Protein AF-A0A914DC78-F1 (afdb_monomer_lite)

Organism: NCBI:txid290746

Secondary structure (DSSP, 8-state):
----------------TTGGGSEE--GGG-PBEEEEETTTTEEEEE-SS---TTPPPEE---S--HHHHHHHHS---SS--TT---PPP-

pLDDT: mean 90.12, std 12.07, range [42.78, 97.88]

InterPro domains:
  IPR046341 SET domain superfamily [SSF82199] (10-79)
  IPR050600 SETD3/SETD6 methyltransferase [PTHR13271] (12-87)

Radius of gyration: 17.68 Å; chains: 1; bounding box: 26×50×57 Å

Sequence (90 aa):
MDGENELQTRMVPSLIPFMDLANHARKSTNPGSVYFDVETDSVDLQLKSSVDSGTEIFIYYGARTNRKFFVHNGFVPEEVNPDDFYELRL

Foldseek 3Di:
DDPPPPPPDDDDDDDDPPVVPAAADDVVVVAWDWDQDPVVRDIDTDGPDDDDPPDGGHDHPDLDAQVCCCPPVVDGDPDDRPSHDDDDDD

Structure (mmCIF, N/CA/C/O backbone):
data_AF-A0A914DC78-F1
#
_entry.id   AF-A0A914DC78-F1
#
loop_
_atom_site.group_PDB
_atom_site.id
_ato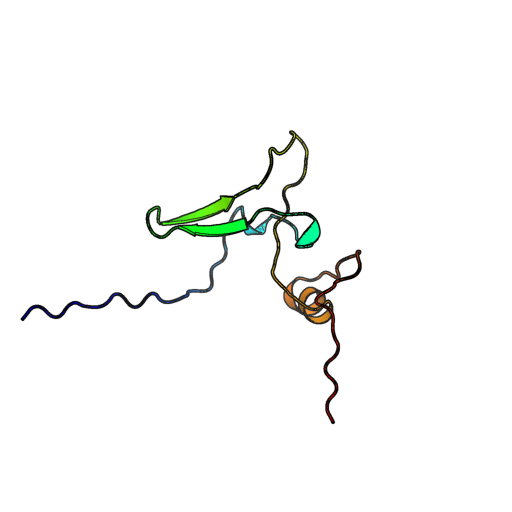m_site.type_symbol
_atom_site.label_atom_id
_atom_site.label_alt_id
_atom_site.label_comp_id
_atom_site.label_asym_id
_atom_site.label_entity_id
_atom_site.label_seq_id
_atom_site.pdbx_PDB_ins_code
_atom_site.Cartn_x
_atom_site.Cartn_y
_atom_site.Cartn_z
_atom_site.occupancy
_atom_site.B_iso_or_equiv
_atom_site.auth_seq_id
_atom_site.auth_comp_id
_atom_site.auth_asym_id
_atom_site.auth_atom_id
_atom_site.pdbx_PDB_model_num
ATOM 1 N N . MET A 1 1 ? -12.818 -8.133 44.706 1.00 42.78 1 MET A N 1
ATOM 2 C CA . MET A 1 1 ? -11.789 -8.663 43.788 1.00 42.78 1 MET A CA 1
ATOM 3 C C . MET A 1 1 ? -12.401 -8.514 42.423 1.00 42.78 1 MET A C 1
ATOM 5 O O . MET A 1 1 ? -13.095 -9.409 41.958 1.00 42.78 1 MET A O 1
ATOM 9 N N . ASP A 1 2 ? -12.277 -7.305 41.896 1.00 46.19 2 ASP A N 1
ATOM 10 C CA . ASP A 1 2 ? -12.899 -6.919 40.642 1.00 46.19 2 ASP A CA 1
ATOM 11 C C . ASP A 1 2 ? -11.995 -7.468 39.546 1.00 46.19 2 ASP A C 1
ATOM 13 O O . ASP A 1 2 ? -10.822 -7.113 39.462 1.00 46.19 2 ASP A O 1
ATOM 17 N N . GLY A 1 3 ? -12.504 -8.461 38.818 1.00 51.09 3 GLY A N 1
ATOM 18 C CA . GLY A 1 3 ? -11.793 -9.058 37.701 1.00 51.09 3 GLY A CA 1
ATOM 19 C C . GLY A 1 3 ? -11.644 -8.008 36.616 1.00 51.09 3 GLY A C 1
ATOM 20 O O . GLY A 1 3 ? -12.627 -7.656 35.965 1.00 51.09 3 GLY A O 1
ATOM 21 N N . GLU A 1 4 ? -10.428 -7.496 36.452 1.00 54.47 4 GLU A N 1
ATOM 22 C CA . GLU A 1 4 ? -10.045 -6.712 35.288 1.00 54.47 4 GLU A CA 1
ATOM 23 C C . GLU A 1 4 ? -10.292 -7.579 34.052 1.00 54.47 4 GLU A C 1
ATOM 25 O O . GLU A 1 4 ? -9.608 -8.568 33.793 1.00 54.47 4 GLU A O 1
ATOM 30 N N . ASN A 1 5 ? -11.362 -7.255 33.333 1.00 54.88 5 ASN A N 1
ATOM 31 C CA . ASN A 1 5 ? -11.650 -7.839 32.041 1.00 54.88 5 ASN A CA 1
ATOM 32 C C . ASN A 1 5 ? -10.665 -7.192 31.064 1.00 54.88 5 ASN A C 1
ATOM 34 O O . ASN A 1 5 ? -10.928 -6.103 30.553 1.00 54.88 5 ASN A O 1
ATOM 38 N N . GLU A 1 6 ? -9.493 -7.806 30.890 1.00 58.72 6 GLU A N 1
ATOM 39 C CA . GLU A 1 6 ? -8.534 -7.407 29.863 1.00 58.72 6 GLU A CA 1
ATOM 40 C C . GLU A 1 6 ? -9.265 -7.407 28.516 1.00 58.72 6 GLU A C 1
ATOM 42 O O . GLU A 1 6 ? -9.627 -8.458 27.979 1.00 58.72 6 GLU A O 1
ATOM 47 N N . LEU A 1 7 ? -9.527 -6.215 27.975 1.00 60.25 7 LEU A N 1
ATOM 48 C CA . LEU A 1 7 ? -10.018 -6.054 26.614 1.00 60.25 7 LEU A CA 1
ATOM 49 C C . LEU A 1 7 ? -8.947 -6.624 25.682 1.00 60.25 7 LEU A C 1
ATOM 51 O O . LEU A 1 7 ? -7.969 -5.957 25.358 1.00 60.25 7 LEU A O 1
ATOM 55 N N . GLN A 1 8 ? -9.105 -7.883 25.272 1.00 62.22 8 GLN A N 1
ATOM 56 C CA . GLN A 1 8 ? -8.254 -8.471 24.249 1.00 62.22 8 GLN A CA 1
ATOM 57 C C . GLN A 1 8 ? -8.424 -7.669 22.959 1.00 62.22 8 GLN A C 1
ATOM 59 O O . GLN A 1 8 ? -9.466 -7.739 22.302 1.00 62.22 8 GLN A O 1
ATOM 64 N N . THR A 1 9 ? -7.385 -6.928 22.578 1.00 70.56 9 THR A N 1
ATOM 65 C CA . THR A 1 9 ? -7.323 -6.243 21.289 1.00 70.56 9 THR A CA 1
ATOM 66 C C . THR A 1 9 ? -7.360 -7.287 20.178 1.00 70.56 9 THR A C 1
ATOM 68 O O . THR A 1 9 ? -6.377 -7.979 19.907 1.00 70.56 9 THR A O 1
ATOM 71 N N . ARG A 1 10 ? -8.522 -7.436 19.537 1.00 85.56 10 ARG A N 1
ATOM 72 C CA . ARG A 1 10 ? -8.702 -8.345 18.406 1.00 85.56 10 ARG A CA 1
ATOM 73 C C . ARG A 1 10 ? -8.480 -7.585 17.106 1.00 85.56 10 ARG A C 1
ATOM 75 O O . ARG A 1 10 ? -9.217 -6.656 16.803 1.00 85.56 10 ARG A O 1
ATOM 82 N N . MET A 1 11 ? -7.527 -8.038 16.297 1.00 89.81 11 MET A N 1
ATOM 83 C CA . MET A 1 11 ? -7.377 -7.552 14.924 1.00 89.81 11 MET A CA 1
ATOM 84 C C . MET A 1 11 ? -8.579 -8.002 14.083 1.00 89.81 11 MET A C 1
ATOM 86 O O . MET A 1 11 ? -8.870 -9.198 13.997 1.00 89.81 11 MET A O 1
ATOM 90 N N . VAL A 1 12 ? -9.276 -7.052 13.459 1.00 92.06 12 VAL A N 1
ATOM 91 C CA . VAL A 1 12 ? -10.419 -7.313 12.574 1.00 92.06 12 VAL A CA 1
ATOM 92 C C . VAL A 1 12 ? -10.077 -6.824 11.165 1.00 92.06 12 VAL A C 1
ATOM 94 O O . VAL A 1 12 ? -9.708 -5.662 11.013 1.00 92.06 12 VAL A O 1
ATOM 97 N N . PRO A 1 13 ? -10.170 -7.679 10.129 1.00 93.44 13 PRO A N 1
ATOM 98 C CA . PRO A 1 13 ? -10.064 -7.227 8.746 1.00 93.44 13 PRO A CA 1
ATOM 99 C C . PRO A 1 13 ? -11.232 -6.301 8.395 1.00 93.44 13 PRO A C 1
ATOM 101 O O . PRO A 1 13 ? -12.388 -6.668 8.609 1.00 93.44 13 PRO A O 1
ATOM 104 N N . SER A 1 14 ? -10.925 -5.145 7.814 1.00 94.44 14 SER A N 1
ATOM 105 C CA . SER A 1 14 ? -11.900 -4.104 7.479 1.00 94.44 14 SER A CA 1
ATOM 106 C C . SER A 1 14 ? -11.603 -3.515 6.103 1.00 94.44 14 SER A C 1
ATOM 108 O O . SER A 1 14 ? -10.459 -3.535 5.653 1.00 94.44 14 SER A O 1
ATOM 110 N N . LEU A 1 15 ? -12.638 -2.981 5.455 1.00 96.06 15 LEU A N 1
ATOM 111 C CA . LEU A 1 15 ? -12.488 -2.057 4.331 1.00 96.06 15 LEU A CA 1
ATOM 112 C C . LEU A 1 15 ? -12.442 -0.639 4.898 1.00 96.06 15 LEU A C 1
ATOM 114 O O . LEU A 1 15 ? -13.238 -0.324 5.786 1.00 96.06 15 LEU A O 1
ATOM 118 N N . ILE A 1 16 ? -11.532 0.196 4.405 1.00 96.56 16 ILE A N 1
ATOM 119 C CA . ILE A 1 16 ? -11.322 1.559 4.894 1.00 96.56 16 ILE A CA 1
ATOM 120 C C . ILE A 1 16 ? -11.640 2.520 3.740 1.00 96.56 16 ILE A C 1
ATOM 122 O O . ILE A 1 16 ? -10.773 2.811 2.909 1.00 96.56 16 ILE A O 1
ATOM 126 N N . PRO A 1 17 ? -12.888 3.027 3.658 1.00 95.06 17 PRO A N 1
ATOM 127 C CA . PRO A 1 17 ? -13.281 3.973 2.622 1.00 95.06 17 PRO A CA 1
ATOM 128 C C . PRO A 1 17 ? -12.330 5.167 2.565 1.00 95.06 17 PRO A C 1
ATOM 130 O O . PRO A 1 17 ? -11.780 5.577 3.585 1.00 95.06 17 PRO A O 1
ATOM 133 N N . PHE A 1 18 ? -12.171 5.742 1.372 1.00 92.69 18 PHE A N 1
ATOM 134 C CA . PHE A 1 18 ? -11.225 6.820 1.063 1.00 92.69 18 PHE A CA 1
ATOM 135 C C . PHE A 1 18 ? -9.745 6.405 1.127 1.00 92.69 18 PHE A C 1
ATOM 137 O O . PHE A 1 18 ? -9.037 6.610 0.146 1.00 92.69 18 PHE A O 1
ATOM 144 N N . MET A 1 19 ? -9.290 5.759 2.204 1.00 94.88 19 MET A N 1
ATOM 145 C CA . MET A 1 19 ? -7.906 5.280 2.322 1.00 94.88 19 MET A CA 1
ATOM 146 C C . MET A 1 19 ? -7.574 4.206 1.282 1.00 94.88 19 MET A C 1
ATOM 148 O O . MET A 1 19 ? -6.514 4.255 0.663 1.00 94.88 19 MET A O 1
ATOM 152 N N . ASP A 1 20 ? -8.506 3.281 1.036 1.00 95.31 20 ASP A N 1
ATOM 153 C CA . ASP A 1 20 ? -8.341 2.183 0.073 1.00 95.31 20 ASP A CA 1
ATOM 154 C C . ASP A 1 20 ? -8.215 2.663 -1.391 1.00 95.31 20 ASP A C 1
ATOM 156 O O . ASP A 1 20 ? -7.929 1.860 -2.277 1.00 95.31 20 ASP A O 1
ATOM 160 N N . LEU A 1 21 ? -8.408 3.962 -1.665 1.00 96.25 21 LEU A N 1
ATOM 161 C CA . LEU A 1 21 ? -8.151 4.559 -2.982 1.00 96.25 21 LEU A CA 1
ATOM 162 C C . LEU A 1 21 ? -6.667 4.864 -3.224 1.00 96.25 21 LEU A C 1
ATOM 164 O O . LEU A 1 21 ? -6.276 5.057 -4.373 1.00 96.25 21 LEU A O 1
ATOM 168 N N . ALA A 1 22 ? -5.845 4.949 -2.173 1.00 96.31 22 ALA A N 1
ATOM 169 C CA . ALA A 1 22 ? -4.436 5.291 -2.312 1.00 96.31 22 ALA A CA 1
ATOM 170 C C . ALA A 1 22 ? -3.667 4.147 -2.986 1.00 96.31 22 ALA A C 1
ATOM 172 O O . ALA A 1 22 ? -3.670 3.005 -2.515 1.00 96.31 22 ALA A O 1
ATOM 173 N N . ASN A 1 23 ? -2.974 4.461 -4.078 1.00 96.44 23 ASN A N 1
ATOM 174 C CA . ASN A 1 23 ? -2.197 3.484 -4.830 1.00 96.44 23 ASN A CA 1
ATOM 175 C C . ASN A 1 23 ? -0.917 3.065 -4.093 1.00 96.44 23 ASN A C 1
ATOM 177 O O . ASN A 1 23 ? -0.417 3.740 -3.187 1.00 96.44 23 ASN A O 1
ATOM 181 N N . HIS A 1 24 ? -0.366 1.925 -4.509 1.00 95.69 24 HIS A N 1
ATOM 182 C CA . HIS A 1 24 ? 0.897 1.422 -3.987 1.00 95.69 24 HIS A CA 1
ATOM 183 C C . HIS A 1 24 ? 2.094 2.222 -4.517 1.00 95.69 24 HIS A C 1
ATOM 185 O O . HIS A 1 24 ? 2.235 2.402 -5.723 1.00 95.69 24 HIS A O 1
ATOM 191 N N . ALA A 1 25 ? 3.024 2.578 -3.631 1.00 93.81 25 ALA A N 1
ATOM 192 C CA . ALA A 1 25 ? 4.393 2.920 -4.004 1.00 93.81 25 ALA A CA 1
ATOM 193 C C . ALA A 1 25 ? 5.415 2.146 -3.164 1.00 93.81 25 ALA A C 1
ATOM 195 O O . ALA A 1 25 ? 5.125 1.662 -2.064 1.00 93.81 25 ALA A O 1
ATOM 196 N N . ARG A 1 26 ? 6.640 2.032 -3.684 1.00 91.25 26 ARG A N 1
ATOM 197 C CA . ARG A 1 26 ? 7.748 1.360 -2.998 1.00 91.25 26 ARG A CA 1
ATOM 198 C C . ARG A 1 26 ? 8.112 2.068 -1.698 1.00 91.25 26 ARG A C 1
ATOM 200 O O . ARG A 1 26 ? 8.098 3.287 -1.606 1.00 91.25 26 ARG A O 1
ATOM 207 N N . LYS A 1 27 ? 8.617 1.313 -0.723 1.00 88.75 27 LYS A N 1
ATOM 208 C CA . LYS A 1 27 ? 9.094 1.876 0.550 1.00 88.75 27 LYS A CA 1
ATOM 209 C C . LYS A 1 27 ? 10.170 2.966 0.378 1.00 88.75 27 LYS A C 1
ATOM 211 O O . LYS A 1 27 ? 10.222 3.896 1.178 1.00 88.75 27 LYS A O 1
ATOM 216 N N . SER A 1 28 ? 11.010 2.870 -0.656 1.00 88.00 28 SER A N 1
ATOM 217 C CA . SER A 1 28 ? 12.087 3.831 -0.944 1.00 88.00 28 SER A CA 1
ATOM 218 C C . SER A 1 28 ? 11.599 5.199 -1.421 1.00 88.00 28 SER A C 1
ATOM 220 O O . SER A 1 28 ? 12.331 6.170 -1.257 1.00 88.00 28 SER A O 1
ATOM 222 N N . THR A 1 29 ? 10.383 5.304 -1.971 1.00 88.06 29 THR A N 1
ATOM 223 C CA . THR A 1 29 ? 9.781 6.599 -2.340 1.00 88.06 29 THR A CA 1
ATOM 224 C C . THR A 1 29 ? 9.185 7.319 -1.134 1.00 88.06 29 THR A C 1
ATOM 226 O O . THR A 1 29 ? 8.639 8.409 -1.271 1.00 88.06 29 THR A O 1
ATOM 229 N N . ASN A 1 30 ? 9.321 6.722 0.055 1.00 88.38 30 ASN A N 1
ATOM 230 C CA . ASN A 1 30 ? 8.862 7.264 1.320 1.00 88.38 30 ASN A CA 1
ATOM 231 C C . ASN A 1 30 ? 7.357 7.622 1.326 1.00 88.38 30 ASN A C 1
ATOM 233 O O . ASN A 1 30 ? 7.006 8.747 1.687 1.00 88.38 30 ASN A O 1
ATOM 237 N N . PRO A 1 31 ? 6.478 6.681 0.924 1.00 93.12 31 PRO A N 1
ATOM 238 C CA . PRO A 1 31 ? 5.044 6.925 0.828 1.00 93.12 31 PRO A CA 1
ATOM 239 C C . PRO A 1 31 ? 4.417 7.153 2.208 1.00 93.12 31 PRO A C 1
ATOM 241 O O . PRO A 1 31 ? 5.063 6.959 3.244 1.00 93.12 31 PRO A O 1
ATOM 244 N N . GLY A 1 32 ? 3.144 7.547 2.221 1.00 94.50 32 GLY A N 1
ATOM 245 C CA . GLY A 1 32 ? 2.413 7.760 3.461 1.00 94.50 32 GLY A CA 1
ATOM 246 C C . GLY A 1 32 ? 2.303 6.486 4.307 1.00 94.50 32 GLY A C 1
ATOM 247 O O . GLY A 1 32 ? 2.130 5.378 3.787 1.00 94.50 32 GLY A O 1
ATOM 248 N N . SER A 1 33 ? 2.426 6.658 5.622 1.00 95.25 33 SER A N 1
ATOM 249 C CA . SER A 1 33 ? 2.270 5.598 6.618 1.00 95.25 33 SER A CA 1
ATOM 250 C C . SER A 1 33 ? 0.825 5.559 7.098 1.00 95.25 33 SER A C 1
ATOM 252 O O . SER A 1 33 ? 0.329 6.571 7.587 1.00 95.25 33 SER A O 1
ATOM 254 N N . VAL A 1 34 ? 0.179 4.398 6.995 1.00 95.19 34 VAL A N 1
ATOM 255 C CA . VAL A 1 34 ? -1.192 4.179 7.476 1.00 95.19 34 VAL A CA 1
ATOM 256 C C . VAL A 1 34 ? -1.152 3.422 8.799 1.00 95.19 34 VAL A C 1
ATOM 258 O O . VAL A 1 34 ? -0.467 2.402 8.900 1.00 95.19 34 VAL A O 1
ATOM 261 N N . TYR A 1 35 ? -1.885 3.899 9.799 1.00 94.75 35 TYR A N 1
ATOM 262 C CA . TYR A 1 35 ? -2.058 3.220 11.082 1.00 94.75 35 TYR A CA 1
ATOM 263 C C . TYR A 1 35 ? -3.461 3.469 11.640 1.00 94.75 35 TYR A C 1
ATOM 265 O O . TYR A 1 35 ? -4.163 4.372 11.198 1.00 94.75 35 TYR A O 1
ATOM 273 N N . PHE A 1 36 ? -3.879 2.631 12.585 1.00 94.44 36 PHE A N 1
ATOM 274 C CA . PHE A 1 36 ? -5.113 2.829 13.337 1.00 94.44 36 PHE A CA 1
ATOM 275 C C . PHE A 1 36 ? -4.767 3.454 14.687 1.00 94.44 36 PHE A C 1
ATOM 277 O O . PHE A 1 36 ? -3.929 2.907 15.410 1.00 94.44 36 PHE A O 1
ATOM 284 N N . ASP A 1 37 ? -5.376 4.591 14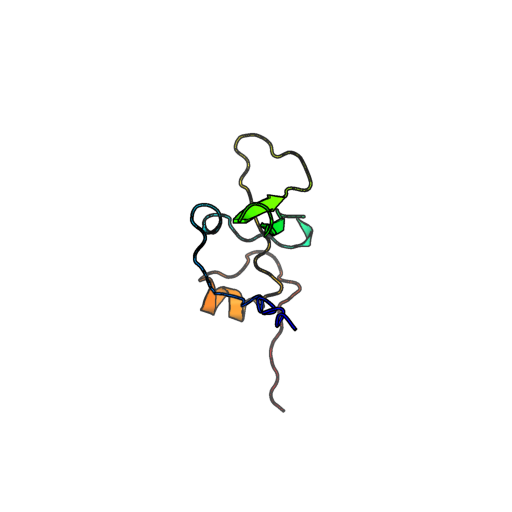.995 1.00 94.25 37 ASP A N 1
ATOM 285 C CA . ASP A 1 37 ? -5.261 5.266 16.280 1.00 94.25 37 ASP A CA 1
ATOM 286 C C . ASP A 1 37 ? -6.417 4.826 17.189 1.00 94.25 37 ASP A C 1
ATOM 288 O O . ASP A 1 37 ? -7.597 5.014 16.894 1.00 94.25 37 ASP A O 1
ATOM 292 N N . VAL A 1 38 ? -6.053 4.193 18.304 1.00 91.62 38 VAL A N 1
ATOM 293 C CA . VAL A 1 38 ? -7.001 3.654 19.285 1.00 91.62 38 VAL A CA 1
ATOM 294 C C . VAL A 1 38 ? -7.615 4.736 20.171 1.00 91.62 38 VAL A C 1
ATOM 296 O O . VAL A 1 38 ? -8.675 4.503 20.743 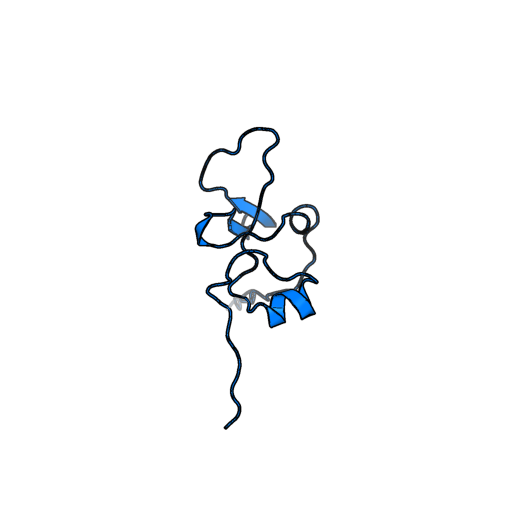1.00 91.62 38 VAL A O 1
ATOM 299 N N . GLU A 1 39 ? -6.957 5.889 20.322 1.00 94.50 39 GLU A N 1
ATOM 300 C CA . GLU A 1 39 ? -7.456 6.982 21.161 1.00 94.50 39 GLU A CA 1
ATOM 301 C C . GLU A 1 39 ? -8.570 7.754 20.448 1.00 94.50 39 GLU A C 1
ATOM 303 O O . GLU A 1 39 ? -9.545 8.170 21.077 1.00 94.50 39 GLU A O 1
ATOM 308 N N . THR A 1 40 ? -8.440 7.917 19.132 1.00 95.62 40 THR A N 1
ATOM 309 C CA . THR A 1 40 ? -9.388 8.641 18.272 1.00 95.62 40 THR A CA 1
ATOM 310 C C . THR A 1 40 ? -10.367 7.729 17.528 1.00 95.62 40 THR A C 1
ATOM 312 O O . THR A 1 40 ? -11.329 8.237 16.952 1.00 95.62 40 THR A O 1
ATOM 315 N N . ASP A 1 41 ? -10.159 6.406 17.569 1.00 93.81 41 ASP A N 1
ATOM 316 C CA . ASP A 1 41 ? -10.945 5.391 16.847 1.00 93.81 41 ASP A CA 1
ATOM 317 C C . ASP A 1 41 ? -10.959 5.640 15.323 1.00 93.81 41 ASP A C 1
ATOM 319 O O . ASP A 1 41 ? -11.987 5.518 14.649 1.00 93.81 41 ASP A O 1
ATOM 323 N N . SER A 1 42 ? -9.806 6.030 14.761 1.00 94.62 42 SER A N 1
ATOM 324 C CA . SER A 1 42 ? -9.663 6.387 13.343 1.00 94.62 42 SER A CA 1
ATOM 325 C C . SER A 1 42 ? -8.476 5.724 12.652 1.00 94.62 42 SER A C 1
ATOM 327 O O . SER A 1 42 ? -7.519 5.259 13.267 1.00 94.62 42 SER A O 1
ATOM 329 N N . VAL A 1 43 ? -8.548 5.670 11.319 1.00 95.56 43 VAL A N 1
ATOM 330 C CA . VAL A 1 43 ? -7.395 5.341 10.476 1.00 95.56 43 VAL A CA 1
ATOM 331 C C . VAL A 1 43 ? -6.737 6.636 10.037 1.00 95.56 43 VAL A C 1
ATOM 333 O O . VAL A 1 43 ? -7.361 7.456 9.361 1.00 95.56 43 VAL A O 1
ATOM 336 N N . ASP A 1 44 ? -5.455 6.758 10.344 1.00 95.62 44 ASP A N 1
ATOM 337 C CA . ASP A 1 44 ? -4.668 7.949 10.083 1.00 95.62 44 ASP A CA 1
ATOM 338 C C . ASP A 1 44 ? -3.618 7.682 9.003 1.00 95.62 44 ASP A C 1
ATOM 340 O O . ASP A 1 44 ? -3.014 6.606 8.928 1.00 95.62 44 ASP A O 1
ATOM 344 N N . LEU A 1 45 ? -3.386 8.696 8.167 1.00 94.88 45 LEU A N 1
ATOM 345 C CA . LEU A 1 45 ? -2.324 8.722 7.166 1.00 94.88 45 LEU A CA 1
ATOM 346 C C . LEU A 1 45 ? -1.315 9.807 7.519 1.00 94.88 45 LEU A C 1
ATOM 348 O O . LEU A 1 45 ? -1.619 10.998 7.463 1.00 94.88 45 LEU A O 1
ATOM 352 N N . GLN A 1 46 ? -0.084 9.398 7.800 1.00 95.06 46 GLN A N 1
ATOM 353 C CA . GLN A 1 46 ? 1.013 10.316 8.065 1.00 95.06 46 GLN A CA 1
ATOM 354 C C . GLN A 1 46 ? 1.965 10.398 6.872 1.00 95.06 46 GLN A C 1
ATOM 356 O O . GLN A 1 46 ? 2.568 9.408 6.452 1.00 95.06 46 GLN A O 1
ATOM 361 N N . LEU A 1 47 ? 2.142 11.614 6.363 1.00 93.88 47 LEU A N 1
ATOM 362 C CA . LEU A 1 47 ? 3.108 11.946 5.321 1.00 93.88 47 LEU A CA 1
ATOM 363 C C . LEU A 1 47 ? 4.409 12.437 5.964 1.00 93.88 47 LEU A C 1
ATOM 365 O O . LEU A 1 47 ? 4.385 13.118 6.988 1.00 93.88 47 LEU A O 1
ATOM 369 N N . LYS A 1 48 ? 5.557 12.107 5.366 1.00 87.44 48 LYS A N 1
ATOM 370 C CA . LYS A 1 48 ? 6.871 12.545 5.882 1.00 87.44 48 LYS A CA 1
ATOM 371 C C . LYS A 1 48 ? 7.352 13.874 5.297 1.00 87.44 48 LYS A C 1
ATOM 373 O O . LYS A 1 48 ? 8.364 14.405 5.744 1.00 87.44 48 LYS A O 1
ATOM 378 N N . SER A 1 49 ? 6.650 14.390 4.296 1.00 85.44 49 SER A N 1
ATOM 379 C CA . SER A 1 49 ? 6.923 15.665 3.638 1.00 85.44 49 SER A CA 1
ATOM 380 C C . SER A 1 49 ? 5.612 16.325 3.224 1.00 85.44 49 SER A C 1
ATOM 382 O O . SER A 1 49 ? 4.575 15.664 3.139 1.00 85.44 49 SER A O 1
ATOM 384 N N . SER A 1 50 ? 5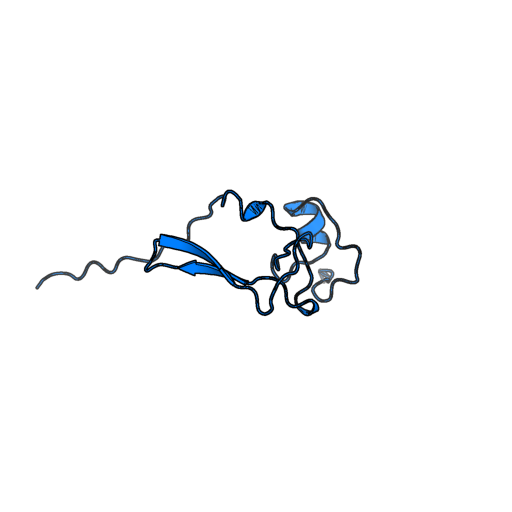.663 17.628 2.954 1.00 88.81 50 SER A N 1
ATOM 385 C CA . SER A 1 50 ? 4.558 18.335 2.310 1.00 88.81 50 SER A CA 1
ATOM 386 C C . SER A 1 50 ? 4.253 17.723 0.942 1.00 88.81 50 SER A C 1
ATOM 388 O O . SER A 1 50 ? 5.156 17.233 0.262 1.00 88.81 50 SER A O 1
ATOM 390 N N . VAL A 1 51 ? 2.982 17.769 0.552 1.00 89.00 51 VAL A N 1
ATOM 391 C CA . VAL A 1 51 ? 2.507 17.322 -0.759 1.00 89.00 51 VAL A CA 1
ATOM 392 C C . VAL A 1 51 ? 1.989 18.535 -1.510 1.00 89.00 51 VAL A C 1
ATOM 394 O O . VAL A 1 51 ? 1.172 19.294 -0.984 1.00 89.00 51 VAL A O 1
ATOM 397 N N . ASP A 1 52 ? 2.478 18.714 -2.731 1.00 93.19 52 ASP A N 1
ATOM 398 C CA . ASP A 1 52 ? 2.038 19.797 -3.597 1.00 93.19 52 ASP A CA 1
ATOM 399 C C . ASP A 1 52 ? 0.655 19.488 -4.172 1.00 93.19 52 ASP A C 1
ATOM 401 O O . ASP A 1 52 ? 0.336 18.343 -4.510 1.00 93.19 52 ASP A O 1
ATOM 405 N N . SER A 1 53 ? -0.170 20.526 -4.315 1.00 95.69 53 SER A N 1
ATOM 406 C CA . SER A 1 53 ? -1.502 20.398 -4.908 1.00 95.69 53 SER A CA 1
ATOM 407 C C . SER A 1 53 ? -1.435 19.747 -6.294 1.00 95.69 53 SER A C 1
ATOM 409 O O . SER A 1 53 ? -0.606 20.120 -7.123 1.00 95.69 53 SER A O 1
ATOM 411 N N . GLY A 1 54 ? -2.321 18.781 -6.543 1.00 95.50 54 GLY A N 1
ATOM 412 C CA . GLY A 1 54 ? -2.359 18.008 -7.788 1.00 95.50 54 GLY A CA 1
ATOM 413 C C . GLY A 1 54 ? -1.419 16.800 -7.823 1.00 95.50 54 GLY A C 1
ATOM 414 O O . GLY A 1 54 ? -1.460 16.049 -8.794 1.00 95.50 54 GLY A O 1
ATOM 415 N N . THR A 1 55 ? -0.615 16.577 -6.780 1.00 93.00 55 THR A N 1
ATOM 416 C CA . THR A 1 55 ? 0.218 15.374 -6.661 1.00 93.00 55 THR A CA 1
ATOM 417 C C . THR A 1 55 ? -0.588 14.227 -6.062 1.00 93.00 55 THR A C 1
ATOM 419 O O . THR A 1 55 ? -1.320 14.404 -5.087 1.00 93.00 55 THR A O 1
ATOM 422 N N . GLU A 1 56 ? -0.442 13.039 -6.638 1.00 94.19 56 GLU A N 1
ATOM 423 C CA . GLU A 1 56 ? -1.069 11.828 -6.123 1.00 94.19 56 GLU A CA 1
ATOM 424 C C . GLU A 1 56 ? -0.429 11.376 -4.801 1.00 94.19 56 GLU A C 1
ATOM 426 O O . GLU A 1 56 ? 0.785 11.469 -4.602 1.00 94.19 56 GLU A O 1
ATOM 431 N N . ILE A 1 57 ? -1.264 10.870 -3.893 1.00 94.38 57 ILE A N 1
ATOM 432 C CA . ILE A 1 57 ? -0.837 10.333 -2.603 1.00 94.38 57 ILE A CA 1
ATOM 433 C C . ILE A 1 57 ? -0.766 8.810 -2.700 1.00 94.38 57 ILE A C 1
ATOM 435 O O . ILE A 1 57 ? -1.761 8.146 -2.983 1.00 94.38 57 ILE A O 1
ATOM 439 N N . PHE A 1 58 ? 0.411 8.263 -2.397 1.00 95.44 58 PHE A N 1
ATOM 440 C CA . PHE A 1 58 ? 0.672 6.826 -2.398 1.00 95.44 58 PHE A CA 1
ATOM 441 C C . PHE A 1 58 ? 0.923 6.294 -0.986 1.00 95.44 58 PHE A C 1
ATOM 443 O O . PHE A 1 58 ? 1.437 7.009 -0.119 1.00 95.44 58 PHE A O 1
ATOM 450 N N . ILE A 1 59 ? 0.645 5.005 -0.786 1.00 96.25 59 ILE A N 1
ATOM 451 C CA . ILE A 1 59 ? 0.946 4.260 0.444 1.00 96.25 59 ILE A CA 1
ATOM 452 C C . ILE A 1 59 ? 1.777 3.002 0.149 1.00 96.25 59 ILE A C 1
ATOM 454 O O . ILE A 1 59 ? 1.840 2.500 -0.975 1.00 96.25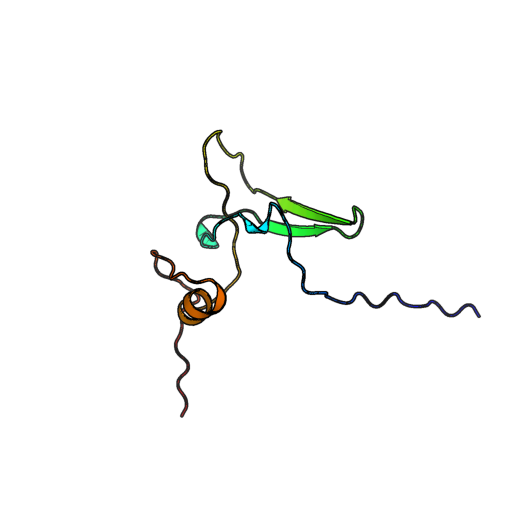 59 ILE A O 1
ATOM 458 N N . TYR A 1 60 ? 2.430 2.450 1.172 1.00 95.31 60 TYR A N 1
ATOM 459 C CA . TYR A 1 60 ? 3.127 1.167 1.054 1.00 95.31 60 TYR A CA 1
ATOM 460 C C . TYR A 1 60 ? 2.211 0.013 1.484 1.00 95.31 60 TYR A C 1
ATOM 462 O O . TYR A 1 60 ? 1.926 -0.150 2.665 1.00 95.31 60 TYR A O 1
ATOM 470 N N . TYR A 1 61 ? 1.803 -0.842 0.540 1.00 96.00 61 TYR A N 1
ATOM 471 C CA . TYR A 1 61 ? 0.930 -2.006 0.789 1.00 96.00 61 TYR A CA 1
ATOM 472 C C . TYR A 1 61 ? 1.617 -3.151 1.562 1.00 96.00 61 TYR A C 1
ATOM 474 O O . TYR A 1 61 ? 0.996 -4.187 1.839 1.00 96.00 61 TYR A O 1
ATOM 482 N N . GLY A 1 62 ? 2.901 -2.991 1.894 1.00 94.75 62 GLY A N 1
ATOM 483 C CA . GLY A 1 62 ? 3.723 -3.984 2.578 1.00 94.75 62 GLY A CA 1
ATOM 484 C C . GLY A 1 62 ? 4.687 -4.725 1.650 1.00 94.75 62 GLY A C 1
ATOM 485 O O . GLY A 1 62 ? 4.616 -4.613 0.426 1.00 94.75 62 GLY A O 1
ATOM 486 N N . ALA A 1 63 ? 5.578 -5.509 2.260 1.00 95.25 63 ALA A N 1
ATOM 487 C CA . ALA A 1 63 ? 6.579 -6.320 1.569 1.00 95.25 63 ALA A CA 1
ATOM 488 C C . ALA A 1 63 ? 5.918 -7.538 0.912 1.00 95.25 63 ALA A C 1
ATOM 490 O O . ALA A 1 63 ? 5.768 -8.605 1.516 1.00 95.25 63 ALA A O 1
ATOM 491 N N . ARG A 1 64 ? 5.431 -7.351 -0.317 1.00 96.12 64 ARG A N 1
ATOM 492 C CA . ARG A 1 64 ? 4.707 -8.365 -1.090 1.00 96.12 64 ARG A CA 1
ATOM 493 C C . ARG A 1 64 ? 5.493 -8.698 -2.349 1.00 96.12 64 ARG A C 1
ATOM 495 O O . ARG A 1 64 ? 6.000 -7.804 -3.012 1.00 96.12 64 ARG A O 1
ATOM 502 N N . THR A 1 65 ? 5.528 -9.978 -2.711 1.00 97.00 65 THR A N 1
ATOM 503 C CA . THR A 1 65 ? 6.079 -10.417 -4.000 1.00 97.00 65 THR A CA 1
ATOM 504 C C . THR A 1 65 ? 5.194 -9.959 -5.156 1.00 97.00 65 THR A C 1
ATOM 506 O O . THR A 1 65 ? 3.995 -9.719 -4.973 1.00 97.00 65 THR A O 1
ATOM 509 N N . ASN A 1 66 ? 5.736 -9.934 -6.373 1.00 97.44 66 ASN A N 1
ATOM 510 C CA . ASN A 1 66 ? 4.965 -9.630 -7.580 1.00 97.44 66 ASN A CA 1
ATOM 511 C C . ASN A 1 66 ? 3.827 -10.635 -7.787 1.00 97.44 66 ASN A C 1
ATOM 513 O O . ASN A 1 66 ? 2.721 -10.251 -8.157 1.00 97.44 66 ASN A O 1
ATOM 517 N N . ARG A 1 67 ? 4.049 -11.910 -7.430 1.00 97.00 67 ARG A N 1
ATOM 518 C CA . ARG A 1 67 ? 2.992 -12.936 -7.392 1.00 97.00 67 ARG A CA 1
ATOM 519 C C . ARG A 1 67 ? 1.833 -12.527 -6.475 1.00 97.00 67 ARG A C 1
ATOM 521 O O . ARG A 1 67 ? 0.677 -12.694 -6.850 1.00 97.00 67 ARG A O 1
ATOM 528 N N . LYS A 1 68 ? 2.124 -12.007 -5.276 1.00 97.12 68 LYS A N 1
ATOM 529 C CA . LYS A 1 68 ? 1.094 -11.572 -4.317 1.00 97.12 68 LYS A CA 1
ATOM 530 C C . LYS A 1 68 ? 0.372 -10.313 -4.791 1.00 97.12 68 LYS A C 1
ATOM 532 O O . LYS A 1 68 ? -0.847 -10.271 -4.663 1.00 97.12 68 LYS A O 1
ATOM 537 N N . PHE A 1 69 ? 1.084 -9.332 -5.350 1.00 97.56 69 PHE A N 1
ATOM 538 C CA . PHE A 1 69 ? 0.447 -8.157 -5.951 1.00 97.56 69 PHE A CA 1
ATOM 539 C C . PHE A 1 69 ? -0.482 -8.552 -7.100 1.00 97.56 69 PHE A C 1
ATOM 541 O O . PHE A 1 69 ? -1.637 -8.138 -7.119 1.00 97.56 69 PHE A O 1
ATOM 548 N N . PHE A 1 70 ? -0.039 -9.441 -7.987 1.00 97.62 70 PHE A N 1
ATOM 549 C CA . PHE A 1 70 ? -0.856 -9.870 -9.115 1.00 97.62 70 PHE A CA 1
ATOM 550 C C . PHE A 1 70 ? -2.125 -10.596 -8.659 1.00 97.62 70 PHE A C 1
ATOM 552 O O . PHE A 1 70 ? -3.230 -10.226 -9.044 1.00 97.62 70 PHE A O 1
ATOM 559 N N . VAL A 1 71 ? -1.979 -11.599 -7.788 1.00 97.88 71 VAL A N 1
ATOM 560 C CA . VAL A 1 71 ? -3.098 -12.457 -7.369 1.00 97.88 71 VAL A CA 1
ATOM 561 C C . VAL A 1 71 ? -4.065 -11.746 -6.417 1.00 97.88 71 VAL A C 1
ATOM 563 O O . VAL A 1 71 ? -5.268 -11.976 -6.507 1.00 97.88 71 VAL A O 1
ATOM 566 N N . HIS A 1 72 ? -3.572 -10.910 -5.496 1.00 96.81 72 HIS A N 1
ATOM 567 C CA . HIS A 1 72 ? -4.401 -10.317 -4.436 1.00 96.81 72 HIS A CA 1
ATOM 568 C C . HIS A 1 72 ? -4.733 -8.839 -4.642 1.00 96.81 72 HIS A C 1
ATOM 570 O O . HIS A 1 72 ? -5.682 -8.356 -4.033 1.00 96.81 72 HIS A O 1
ATOM 576 N N . ASN A 1 73 ? -3.960 -8.120 -5.456 1.00 96.62 73 ASN A N 1
ATOM 577 C CA . ASN A 1 73 ? -4.150 -6.691 -5.703 1.00 96.62 73 ASN A CA 1
ATOM 578 C C . ASN A 1 73 ? -4.425 -6.371 -7.183 1.00 96.62 73 ASN A C 1
ATOM 580 O O . ASN A 1 73 ? -4.753 -5.232 -7.493 1.00 96.62 73 ASN A O 1
ATOM 584 N N . GLY A 1 74 ? -4.323 -7.349 -8.090 1.00 97.62 74 GLY A N 1
ATOM 585 C CA . GLY A 1 74 ? -4.691 -7.189 -9.498 1.00 97.62 74 GLY A CA 1
ATOM 586 C C . GLY A 1 74 ? -3.694 -6.392 -10.344 1.00 97.62 74 GLY A C 1
ATOM 587 O O . GLY A 1 74 ? -4.042 -5.993 -11.451 1.00 97.62 74 GLY A O 1
ATOM 588 N N . PHE A 1 75 ? -2.467 -6.166 -9.861 1.00 97.75 75 PHE A N 1
ATOM 589 C CA . PHE A 1 75 ? -1.426 -5.452 -10.607 1.00 97.75 75 PHE A CA 1
ATOM 590 C C . PHE A 1 75 ? -0.040 -6.067 -10.387 1.00 97.75 75 PHE A C 1
ATOM 592 O O . PHE A 1 75 ? 0.188 -6.794 -9.423 1.00 97.75 75 PHE A O 1
ATOM 599 N N . VAL A 1 76 ? 0.904 -5.764 -11.276 1.00 96.19 76 VAL A N 1
ATOM 600 C CA . VAL A 1 76 ? 2.335 -6.018 -11.064 1.00 96.19 76 VAL A CA 1
ATOM 601 C C . VAL A 1 76 ? 3.026 -4.655 -11.022 1.00 96.19 76 VAL A C 1
ATOM 603 O O . VAL A 1 76 ? 2.782 -3.863 -11.931 1.00 96.19 76 VAL A O 1
ATOM 606 N N . PRO A 1 77 ? 3.844 -4.345 -9.997 1.00 93.69 77 PRO A N 1
ATOM 607 C CA . PRO A 1 77 ? 4.612 -3.104 -9.970 1.00 93.69 77 PRO A CA 1
ATOM 608 C C . PRO A 1 77 ? 5.468 -2.957 -11.235 1.00 93.69 77 PRO A C 1
ATOM 610 O O . PRO A 1 77 ? 6.180 -3.888 -11.608 1.00 93.69 77 PRO A O 1
ATOM 613 N N . GLU A 1 78 ? 5.415 -1.792 -11.885 1.00 91.56 78 GLU A N 1
ATOM 614 C CA . GLU A 1 78 ? 6.221 -1.522 -13.088 1.00 91.56 78 GLU A CA 1
ATOM 615 C C . GLU A 1 78 ? 7.718 -1.458 -12.770 1.00 91.56 78 GLU A C 1
ATOM 617 O O . GLU A 1 78 ? 8.572 -1.852 -13.565 1.00 91.56 78 GLU A O 1
ATOM 622 N N . GLU A 1 79 ? 8.046 -0.973 -11.577 1.00 90.38 79 GLU A N 1
ATOM 623 C CA . GLU A 1 79 ? 9.414 -0.878 -11.117 1.00 90.38 79 GLU A CA 1
ATOM 624 C C . GLU A 1 79 ? 9.862 -2.182 -10.410 1.00 90.38 79 GLU A C 1
ATOM 626 O O . GLU A 1 79 ? 9.097 -2.799 -9.674 1.00 90.38 79 GLU A O 1
ATOM 631 N N . VAL A 1 80 ? 11.145 -2.565 -10.533 1.00 92.50 80 VAL A N 1
ATOM 632 C CA . VAL A 1 80 ? 11.790 -3.697 -9.813 1.00 92.50 80 VAL A CA 1
ATOM 633 C C . VAL A 1 80 ? 11.349 -3.830 -8.342 1.00 92.50 80 VAL A C 1
ATOM 635 O O . VAL A 1 80 ? 11.678 -3.000 -7.500 1.00 92.50 80 VAL A O 1
ATOM 638 N N . ASN A 1 81 ? 10.640 -4.889 -7.989 1.00 94.50 81 ASN A N 1
ATOM 639 C CA . ASN A 1 81 ? 10.197 -5.080 -6.615 1.00 94.50 81 ASN A CA 1
ATOM 640 C C . ASN A 1 81 ? 11.310 -5.742 -5.769 1.00 94.50 81 ASN A C 1
ATOM 642 O O . ASN A 1 81 ? 11.647 -6.895 -6.040 1.00 94.50 81 ASN A O 1
ATOM 646 N N . PRO A 1 82 ? 11.893 -5.057 -4.761 1.00 93.94 82 PRO A N 1
ATOM 647 C CA . PRO A 1 82 ? 12.967 -5.625 -3.938 1.00 93.94 82 PRO A CA 1
ATOM 648 C C . PRO A 1 82 ? 12.488 -6.760 -3.020 1.00 93.94 82 PRO A C 1
ATOM 650 O O . PRO A 1 82 ? 13.310 -7.535 -2.542 1.00 93.94 82 PRO A O 1
ATOM 653 N N . ASP A 1 83 ? 11.176 -6.860 -2.788 1.00 94.88 83 ASP A N 1
ATOM 654 C CA . ASP A 1 83 ? 10.542 -7.898 -1.974 1.00 94.88 83 ASP A CA 1
ATOM 655 C C . ASP A 1 83 ? 10.080 -9.100 -2.829 1.00 94.88 83 ASP A C 1
ATOM 657 O O . ASP A 1 83 ? 9.374 -9.982 -2.332 1.00 94.88 83 ASP A O 1
ATOM 661 N N . ASP A 1 84 ? 10.434 -9.142 -4.122 1.00 96.50 84 ASP A N 1
ATOM 662 C CA . ASP A 1 84 ? 10.065 -10.233 -5.025 1.00 96.50 84 ASP A CA 1
ATOM 663 C C . ASP A 1 84 ? 11.014 -11.429 -4.912 1.00 96.50 84 ASP A C 1
ATOM 665 O O . ASP A 1 84 ? 12.237 -11.298 -4.908 1.00 96.50 84 ASP A O 1
ATOM 669 N N . PHE A 1 85 ? 10.435 -12.624 -4.838 1.00 94.88 85 PHE A N 1
ATOM 670 C CA . PHE A 1 85 ? 11.170 -13.880 -4.772 1.00 94.88 85 PHE A CA 1
ATOM 671 C C . PHE A 1 85 ? 10.303 -15.036 -5.268 1.00 94.88 85 PHE A C 1
ATOM 673 O O . PHE A 1 85 ? 9.072 -14.954 -5.317 1.00 94.88 85 PHE A O 1
ATOM 680 N N . TYR A 1 86 ? 10.963 -16.152 -5.571 1.00 92.19 86 TYR A N 1
ATOM 681 C CA . TYR A 1 86 ? 10.321 -17.402 -5.953 1.00 92.19 86 TYR A CA 1
ATOM 682 C C . TYR A 1 86 ? 10.576 -18.469 -4.892 1.00 92.19 86 TYR A C 1
ATOM 684 O O . TYR A 1 86 ? 11.681 -18.603 -4.370 1.00 92.19 86 TYR A O 1
ATOM 692 N N . GLU A 1 87 ? 9.540 -19.237 -4.571 1.00 92.38 87 GLU A N 1
ATOM 693 C CA . GLU A 1 87 ? 9.647 -20.386 -3.675 1.00 92.38 87 GLU A CA 1
ATOM 694 C C . GLU A 1 87 ? 10.161 -21.591 -4.464 1.00 92.38 87 GLU A C 1
ATOM 696 O O . GLU A 1 87 ? 9.507 -22.049 -5.402 1.00 92.38 87 GLU A O 1
ATOM 701 N N . LEU A 1 88 ? 11.312 -22.126 -4.064 1.00 93.62 88 LEU A N 1
ATOM 702 C CA . LEU A 1 88 ? 11.820 -23.392 -4.578 1.00 93.62 88 LEU A CA 1
ATOM 703 C C . LEU A 1 88 ? 11.402 -24.512 -3.621 1.00 93.62 88 LEU A C 1
ATOM 705 O O . LEU A 1 88 ? 11.805 -24.513 -2.459 1.00 93.62 88 LEU A O 1
ATOM 709 N N . ARG A 1 89 ? 10.591 -25.461 -4.098 1.00 91.56 89 ARG A N 1
ATOM 710 C CA . ARG A 1 89 ? 10.352 -26.714 -3.369 1.00 91.56 89 ARG A CA 1
ATOM 711 C C . ARG A 1 89 ? 11.445 -27.704 -3.753 1.00 91.56 89 ARG A C 1
ATOM 713 O O . ARG A 1 89 ? 11.583 -28.008 -4.937 1.00 91.56 89 ARG A O 1
ATOM 720 N N . LEU A 1 90 ? 12.205 -28.146 -2.755 1.00 88.94 90 LEU A N 1
ATOM 721 C CA . LEU A 1 90 ? 13.228 -29.186 -2.857 1.00 88.94 90 LEU A CA 1
ATOM 722 C C . LEU A 1 90 ? 12.681 -30.509 -2.324 1.00 88.94 90 LEU A C 1
ATOM 724 O O . LEU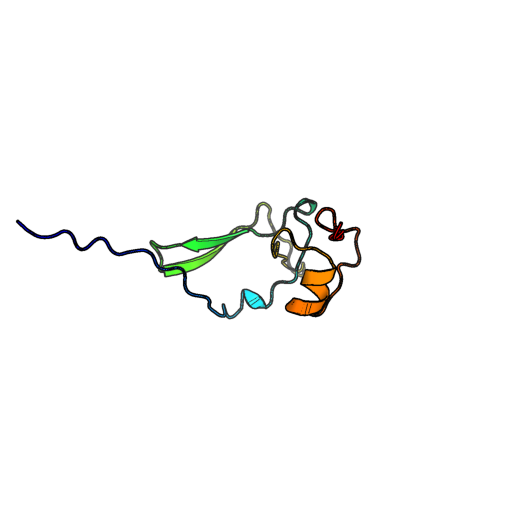 A 1 90 ? 11.919 -30.455 -1.330 1.00 88.94 90 LEU A O 1
#